Protein AF-A0A975FYS7-F1 (afdb_monomer_lite)

Sequence (66 aa):
MAREALATADYVVVIRSEPQGCVWIVEQGARRALSGSAPDAETAKRRGAFAAATLSSLEKIRRRRF

Structure (mmCIF, N/CA/C/O backbone):
data_AF-A0A975FYS7-F1
#
_entry.id   AF-A0A975FYS7-F1
#
loop_
_atom_site.group_PDB
_atom_site.id
_atom_site.type_symbol
_atom_site.label_atom_id
_atom_site.label_alt_id
_atom_site.label_comp_id
_atom_site.label_asym_id
_atom_site.label_entity_id
_atom_site.label_seq_id
_atom_site.pdbx_PDB_ins_code
_atom_site.Cartn_x
_atom_site.Cartn_y
_atom_site.Cartn_z
_atom_site.occupancy
_atom_site.B_iso_or_equiv
_atom_site.auth_seq_id
_atom_site.auth_comp_id
_atom_site.auth_asym_id
_atom_site.auth_atom_id
_atom_site.pdbx_PDB_model_num
ATOM 1 N N . MET A 1 1 ? -2.304 -8.593 -14.980 1.00 45.38 1 MET A N 1
ATOM 2 C CA . MET A 1 1 ? -1.990 -7.508 -14.023 1.00 45.38 1 MET A CA 1
ATOM 3 C C . MET A 1 1 ? -1.871 -8.128 -12.640 1.00 45.38 1 MET A C 1
ATOM 5 O O . MET A 1 1 ? -2.857 -8.680 -12.168 1.00 45.38 1 MET A O 1
ATOM 9 N N . ALA A 1 2 ? -0.683 -8.132 -12.034 1.00 46.44 2 ALA A N 1
ATOM 10 C CA . ALA A 1 2 ? -0.490 -8.692 -10.697 1.00 46.44 2 ALA A CA 1
ATOM 11 C C . ALA A 1 2 ? -0.962 -7.675 -9.646 1.00 46.44 2 ALA A C 1
ATOM 13 O O . ALA A 1 2 ? -0.481 -6.546 -9.622 1.00 46.44 2 ALA A O 1
ATOM 14 N N . ARG A 1 3 ? -1.946 -8.057 -8.825 1.00 50.66 3 ARG A N 1
ATOM 15 C CA . ARG A 1 3 ? -2.455 -7.267 -7.697 1.00 50.66 3 ARG A CA 1
ATOM 16 C C . ARG A 1 3 ? -1.926 -7.909 -6.421 1.00 50.66 3 ARG A C 1
ATOM 18 O O . ARG A 1 3 ? -2.452 -8.929 -5.995 1.00 50.66 3 ARG A O 1
ATOM 25 N N . GLU A 1 4 ? -0.903 -7.318 -5.821 1.00 58.25 4 GLU A N 1
ATOM 26 C CA . GLU A 1 4 ? -0.434 -7.721 -4.494 1.00 58.25 4 GLU A CA 1
ATOM 27 C C . GLU A 1 4 ? -1.054 -6.795 -3.449 1.00 58.25 4 GLU A C 1
ATOM 29 O O . GLU A 1 4 ? -0.929 -5.575 -3.552 1.00 58.25 4 GLU A O 1
ATOM 34 N N . ALA A 1 5 ? -1.766 -7.386 -2.488 1.00 56.00 5 ALA A N 1
ATOM 35 C CA . ALA A 1 5 ? -2.433 -6.681 -1.404 1.00 56.00 5 ALA A CA 1
ATOM 36 C C . ALA A 1 5 ? -1.726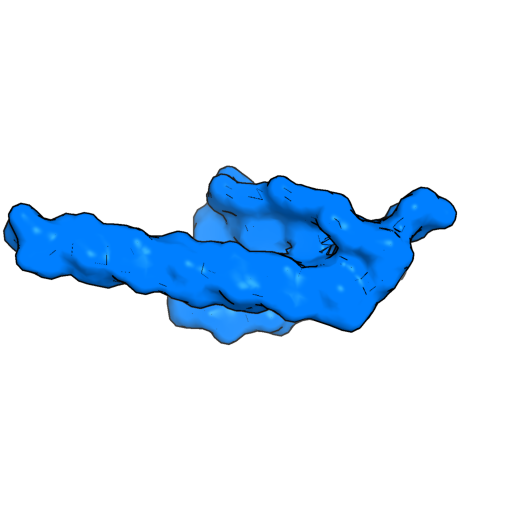 -6.991 -0.082 1.00 56.00 5 ALA A C 1
ATOM 38 O O . ALA A 1 5 ? -1.807 -8.109 0.422 1.00 56.00 5 ALA A O 1
ATOM 39 N N . LEU A 1 6 ? -1.041 -5.998 0.484 1.00 59.34 6 LEU A N 1
ATOM 40 C CA . LEU A 1 6 ? -0.579 -6.046 1.871 1.00 59.34 6 LEU A CA 1
ATOM 41 C C . LEU A 1 6 ? -1.678 -5.422 2.732 1.00 59.34 6 LEU A C 1
ATOM 43 O O . LEU A 1 6 ? -1.961 -4.229 2.608 1.00 59.34 6 LEU A O 1
ATOM 47 N N . ALA A 1 7 ? -2.335 -6.241 3.551 1.00 54.47 7 ALA A N 1
ATOM 48 C CA . ALA A 1 7 ? -3.388 -5.794 4.451 1.00 54.47 7 ALA A CA 1
ATOM 49 C C . ALA A 1 7 ? -2.802 -5.463 5.828 1.00 54.47 7 ALA A C 1
ATOM 51 O O . ALA A 1 7 ? -2.197 -6.307 6.486 1.00 54.47 7 ALA A O 1
ATOM 52 N N . THR A 1 8 ? -3.029 -4.234 6.278 1.00 57.78 8 THR A N 1
ATOM 53 C CA . THR A 1 8 ? -3.071 -3.899 7.709 1.00 57.78 8 THR A CA 1
ATOM 54 C C . THR A 1 8 ? -4.545 -3.734 8.088 1.00 57.78 8 THR A C 1
ATOM 56 O O . THR A 1 8 ? -5.354 -3.487 7.202 1.00 57.78 8 THR A O 1
ATOM 59 N N . ALA A 1 9 ? -4.920 -3.917 9.359 1.00 65.81 9 ALA A N 1
ATOM 60 C CA . ALA A 1 9 ? -6.311 -4.168 9.784 1.00 65.81 9 ALA A CA 1
ATOM 61 C C . ALA A 1 9 ? -7.404 -3.239 9.194 1.00 65.81 9 ALA A C 1
ATOM 63 O O . ALA A 1 9 ? -8.534 -3.688 9.031 1.00 65.81 9 ALA A O 1
ATOM 64 N N . ASP A 1 10 ? -7.070 -1.998 8.822 1.00 77.25 10 ASP A N 1
ATOM 65 C CA . ASP A 1 10 ? -7.998 -1.015 8.242 1.00 77.25 10 ASP A CA 1
ATOM 66 C C . ASP A 1 10 ? -7.610 -0.552 6.818 1.00 77.25 10 ASP A C 1
ATOM 68 O O . ASP A 1 10 ? -8.399 0.118 6.151 1.00 77.25 10 ASP A O 1
ATOM 72 N N . TYR A 1 11 ? -6.413 -0.902 6.329 1.00 85.62 11 TYR A N 1
ATOM 73 C CA . TYR A 1 11 ? -5.852 -0.363 5.087 1.00 85.62 11 TYR A CA 1
ATOM 74 C C . TYR A 1 11 ? -5.256 -1.441 4.183 1.00 85.62 11 TYR A C 1
ATOM 76 O O . TYR A 1 11 ? -4.463 -2.281 4.618 1.00 85.62 11 TYR A O 1
ATOM 84 N N . VAL A 1 12 ? -5.578 -1.353 2.893 1.00 89.88 12 VAL A N 1
ATOM 85 C CA . VAL A 1 12 ? -5.063 -2.222 1.831 1.00 89.88 12 VAL A CA 1
ATOM 86 C C . VAL A 1 12 ? -4.095 -1.439 0.959 1.00 89.88 12 VAL A C 1
ATOM 88 O O . VAL A 1 12 ? -4.435 -0.377 0.446 1.00 89.88 12 VAL A O 1
ATOM 91 N N . VAL A 1 13 ? -2.897 -1.980 0.753 1.00 89.62 13 VAL A N 1
ATOM 92 C CA . VAL A 1 13 ? -1.939 -1.432 -0.212 1.00 89.62 13 VAL A CA 1
ATOM 93 C C . VAL A 1 13 ? -2.096 -2.161 -1.539 1.00 89.62 13 VAL A C 1
ATOM 95 O O . VAL A 1 13 ? -1.886 -3.366 -1.597 1.00 89.62 13 VAL A O 1
ATOM 98 N N . VAL A 1 14 ? -2.432 -1.439 -2.602 1.00 90.75 14 VAL A N 1
ATOM 99 C CA . VAL A 1 14 ? -2.494 -1.937 -3.978 1.00 90.75 14 VAL A CA 1
ATOM 100 C C . VAL A 1 14 ? -1.298 -1.411 -4.749 1.00 90.75 14 VAL A C 1
ATOM 102 O O . VAL A 1 14 ? -1.082 -0.203 -4.813 1.00 90.75 14 VAL A O 1
ATOM 105 N N . ILE A 1 15 ? -0.551 -2.308 -5.383 1.00 91.81 15 ILE A N 1
ATOM 106 C CA . ILE A 1 15 ? 0.560 -1.940 -6.264 1.00 91.81 15 ILE A CA 1
ATOM 107 C C . ILE A 1 15 ? 0.171 -2.218 -7.706 1.00 91.81 15 ILE A C 1
ATOM 109 O O . ILE A 1 15 ? -0.407 -3.259 -8.021 1.00 91.81 15 ILE A O 1
ATOM 113 N N . ARG A 1 16 ? 0.481 -1.265 -8.580 1.00 90.31 16 ARG A N 1
ATOM 114 C CA . ARG A 1 16 ? 0.292 -1.355 -10.023 1.00 90.31 16 ARG A CA 1
ATOM 115 C C . ARG A 1 16 ? 1.622 -1.089 -10.700 1.00 90.31 16 ARG A C 1
ATOM 117 O O . ARG A 1 16 ? 2.227 -0.046 -10.479 1.00 90.31 16 ARG A O 1
ATOM 124 N N . SER A 1 17 ? 2.061 -2.025 -11.526 1.00 88.88 17 SER A N 1
ATOM 125 C CA . SER A 1 17 ? 3.190 -1.796 -12.422 1.00 88.88 17 SER A CA 1
ATOM 126 C C . SER A 1 17 ? 2.715 -1.010 -13.639 1.00 88.88 17 SER A C 1
ATOM 128 O O . SER A 1 17 ? 1.713 -1.366 -14.259 1.00 88.88 17 SER A O 1
ATOM 130 N N . GLU A 1 18 ? 3.442 0.046 -13.971 1.00 87.12 18 GLU A N 1
ATOM 131 C CA . GLU A 1 18 ? 3.235 0.905 -15.130 1.00 87.12 18 GLU A CA 1
ATOM 132 C C . GLU A 1 18 ? 4.502 0.911 -16.005 1.00 87.12 18 GLU A C 1
ATOM 134 O O . GLU A 1 18 ? 5.580 0.546 -15.534 1.00 87.12 18 GLU A O 1
ATOM 139 N N . PRO A 1 19 ? 4.426 1.337 -17.279 1.00 82.94 19 PRO A N 1
ATOM 140 C CA . PRO A 1 19 ? 5.591 1.341 -18.168 1.00 82.94 19 PRO A CA 1
ATOM 141 C C . PRO A 1 19 ? 6.772 2.181 -17.655 1.00 82.94 19 PRO A C 1
ATOM 143 O O . PRO A 1 19 ? 7.910 1.938 -18.037 1.00 82.94 19 PRO A O 1
ATOM 146 N N . GLN A 1 20 ? 6.499 3.175 -16.805 1.00 84.88 20 GLN A N 1
ATOM 147 C CA . GLN A 1 20 ? 7.483 4.140 -16.299 1.00 84.88 20 GLN A CA 1
ATOM 148 C C . GLN A 1 20 ? 7.869 3.898 -14.828 1.00 84.88 20 GLN A C 1
ATOM 150 O O . GLN A 1 20 ? 8.586 4.705 -14.242 1.00 84.88 20 GLN A O 1
ATOM 155 N N . GLY A 1 21 ? 7.376 2.821 -14.207 1.00 90.19 21 GLY A N 1
ATOM 156 C CA . GLY A 1 21 ? 7.631 2.527 -12.798 1.00 90.19 21 GLY A CA 1
ATOM 157 C C . GLY A 1 21 ? 6.486 1.771 -12.136 1.00 90.19 21 GLY A C 1
ATOM 158 O O . GLY A 1 21 ? 5.754 1.018 -12.765 1.00 90.19 21 GLY A O 1
ATOM 159 N N . CYS A 1 22 ? 6.323 1.950 -10.835 1.00 92.25 22 CYS A N 1
ATOM 160 C CA . CYS A 1 22 ? 5.251 1.344 -10.059 1.00 92.25 22 CYS A CA 1
ATOM 161 C C . CYS A 1 22 ? 4.485 2.414 -9.287 1.00 92.25 22 CYS A C 1
ATOM 163 O O . CYS A 1 22 ? 5.068 3.320 -8.697 1.00 92.25 22 CYS A O 1
ATOM 165 N N . VAL A 1 23 ? 3.170 2.276 -9.231 1.00 93.88 23 VAL A N 1
ATOM 166 C CA . VAL A 1 23 ? 2.293 3.099 -8.402 1.00 93.88 23 VAL A CA 1
ATOM 167 C C . VAL A 1 23 ? 1.801 2.258 -7.240 1.00 93.88 23 VAL A C 1
ATOM 169 O O . VAL A 1 23 ? 1.388 1.114 -7.418 1.00 93.88 23 VAL A O 1
ATOM 172 N N . TRP A 1 24 ? 1.834 2.824 -6.041 1.00 93.44 24 TRP A N 1
ATOM 173 C CA . TRP A 1 24 ? 1.232 2.247 -4.848 1.00 93.44 24 TRP A CA 1
ATOM 174 C C . TRP A 1 24 ? 0.058 3.116 -4.404 1.00 93.44 24 TRP A C 1
ATOM 176 O O . TRP A 1 24 ? 0.100 4.345 -4.469 1.00 93.44 24 TRP A O 1
ATOM 186 N N . ILE A 1 25 ? -1.014 2.470 -3.967 1.00 94.12 25 ILE A N 1
ATOM 187 C CA . ILE A 1 25 ? -2.255 3.103 -3.530 1.00 94.12 25 ILE A CA 1
ATOM 188 C C . ILE A 1 25 ? -2.623 2.477 -2.193 1.00 94.12 25 ILE A C 1
ATOM 190 O O . ILE A 1 25 ? -2.665 1.259 -2.078 1.00 94.12 25 ILE A O 1
ATOM 194 N N . VAL A 1 26 ? -2.885 3.300 -1.187 1.00 93.00 26 VAL A N 1
ATOM 195 C CA . VAL A 1 26 ? -3.438 2.874 0.095 1.00 93.00 26 VAL A CA 1
ATOM 196 C C . VAL A 1 26 ? -4.934 3.155 0.083 1.00 93.00 26 VAL A C 1
ATOM 198 O O . VAL A 1 26 ? -5.362 4.296 -0.105 1.00 93.00 26 VAL A O 1
ATOM 201 N N . GLU A 1 27 ? -5.729 2.114 0.279 1.00 92.00 27 GLU A N 1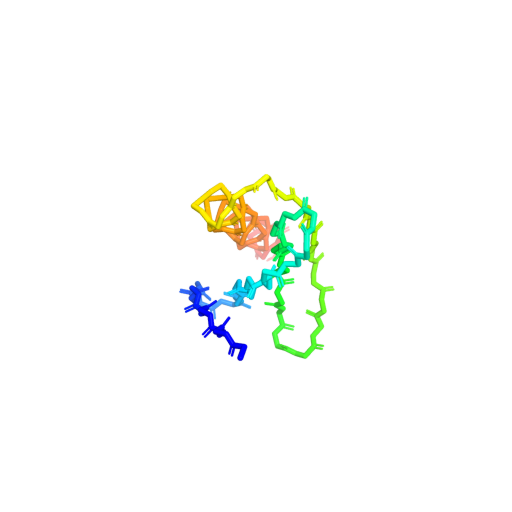
ATOM 202 C CA . GLU A 1 27 ? -7.189 2.153 0.296 1.00 92.00 27 GLU A CA 1
ATOM 203 C C . GLU A 1 27 ? -7.709 1.826 1.700 1.00 92.00 27 GLU A C 1
ATOM 205 O O . GLU A 1 27 ? -7.167 0.957 2.378 1.00 92.00 27 GLU A O 1
ATOM 210 N N . GLN A 1 28 ? -8.765 2.516 2.129 1.00 87.88 28 GLN A N 1
ATOM 211 C CA . GLN A 1 28 ? -9.548 2.209 3.328 1.00 87.88 28 GLN A CA 1
ATOM 212 C C . GLN A 1 28 ? -10.964 1.848 2.869 1.00 87.88 28 GLN A C 1
ATOM 214 O O . GLN A 1 28 ? -11.731 2.716 2.438 1.00 87.88 28 GLN A O 1
ATOM 219 N N . GLY A 1 29 ? -11.303 0.558 2.877 1.00 83.88 29 GLY A N 1
ATOM 220 C CA . GLY A 1 29 ? -12.527 0.073 2.231 1.00 83.88 29 GLY A CA 1
ATOM 221 C C . GLY A 1 29 ? -12.549 0.416 0.734 1.00 83.88 29 GLY A C 1
ATOM 222 O O . GLY A 1 29 ? -11.644 0.036 -0.001 1.00 83.88 29 GLY A O 1
ATOM 223 N N . ALA A 1 30 ? -13.570 1.153 0.281 1.00 78.69 30 ALA A N 1
ATOM 22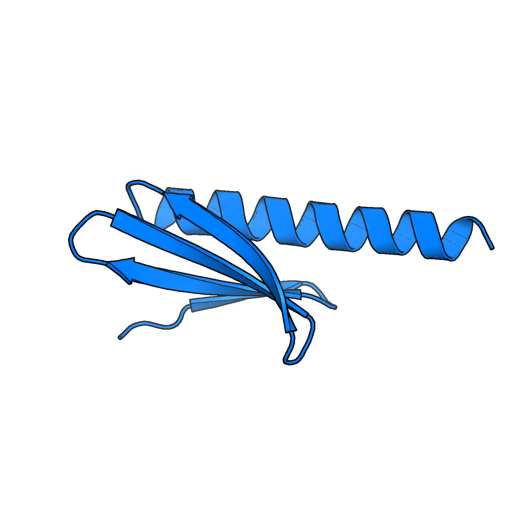4 C CA . ALA A 1 30 ? -13.713 1.588 -1.116 1.00 78.69 30 ALA A CA 1
ATOM 225 C C . ALA A 1 30 ? -13.077 2.962 -1.423 1.00 78.69 30 ALA A C 1
ATOM 227 O O . ALA A 1 30 ? -13.178 3.455 -2.547 1.00 78.69 30 ALA A O 1
ATOM 228 N N . ARG A 1 31 ? -12.450 3.617 -0.434 1.00 86.19 31 ARG A N 1
ATOM 229 C CA . ARG A 1 31 ? -11.892 4.967 -0.586 1.00 86.19 31 ARG A CA 1
ATOM 230 C C . ARG A 1 31 ? -10.372 4.923 -0.705 1.00 86.19 31 ARG A C 1
ATOM 232 O O . ARG A 1 31 ? -9.695 4.353 0.145 1.00 86.19 31 ARG A O 1
ATOM 239 N N . ARG A 1 32 ? -9.823 5.621 -1.703 1.00 89.12 32 ARG A N 1
ATOM 240 C CA . ARG A 1 32 ? -8.380 5.895 -1.779 1.00 89.12 32 ARG A CA 1
ATOM 241 C C . ARG A 1 32 ? -7.992 6.895 -0.693 1.00 89.12 32 ARG A C 1
ATOM 243 O O . ARG A 1 32 ? -8.497 8.017 -0.684 1.00 89.12 32 ARG A O 1
ATOM 250 N N . ALA A 1 33 ? -7.120 6.470 0.213 1.00 90.12 33 ALA A N 1
ATOM 251 C CA . ALA A 1 33 ? -6.608 7.288 1.305 1.00 90.12 33 ALA A CA 1
ATOM 252 C C . ALA A 1 33 ? -5.311 8.005 0.908 1.00 90.12 33 ALA A C 1
ATOM 254 O O . ALA A 1 33 ? -5.149 9.186 1.205 1.00 90.12 33 ALA A O 1
ATOM 255 N N . LEU A 1 34 ? -4.405 7.308 0.214 1.00 91.94 34 LEU A N 1
ATOM 256 C CA . LEU A 1 34 ? -3.136 7.866 -0.256 1.00 91.94 34 LEU A CA 1
ATOM 257 C C . LEU A 1 34 ? -2.662 7.143 -1.518 1.00 91.94 34 LEU A C 1
ATOM 259 O O . LEU A 1 34 ? -3.018 5.992 -1.750 1.00 91.94 34 LEU A O 1
ATOM 263 N N . SER A 1 35 ? -1.829 7.787 -2.324 1.00 93.75 35 SER A N 1
ATOM 264 C CA . SER A 1 35 ? -1.137 7.134 -3.433 1.00 93.75 35 SER A CA 1
ATOM 265 C C . SER A 1 35 ? 0.197 7.803 -3.717 1.00 93.75 35 SER A C 1
ATOM 267 O O . SER A 1 35 ? 0.377 8.983 -3.418 1.00 93.75 35 SER A O 1
ATOM 269 N N . GLY A 1 36 ? 1.102 7.072 -4.355 1.00 93.62 36 GLY A N 1
ATOM 270 C CA . GLY A 1 36 ? 2.356 7.620 -4.846 1.00 93.62 36 GLY A CA 1
ATOM 271 C C . GLY A 1 36 ? 3.023 6.719 -5.873 1.00 93.62 36 GLY A C 1
ATOM 272 O O . GLY A 1 36 ? 2.599 5.589 -6.109 1.00 93.62 36 GLY A O 1
ATOM 273 N N . SER A 1 37 ? 4.099 7.232 -6.459 1.00 93.38 37 SER A N 1
ATOM 274 C CA . SER A 1 37 ? 4.904 6.517 -7.450 1.00 93.38 37 SER A CA 1
ATOM 275 C C . SER A 1 37 ? 6.241 6.068 -6.855 1.00 93.38 37 SER A C 1
ATOM 277 O O . SER A 1 37 ? 6.741 6.628 -5.871 1.00 93.38 37 SER A O 1
ATOM 279 N N . ALA A 1 38 ? 6.811 5.027 -7.445 1.00 92.38 38 ALA A N 1
ATOM 280 C CA . ALA A 1 38 ? 8.090 4.430 -7.106 1.00 92.38 38 ALA A CA 1
ATOM 281 C C . ALA A 1 38 ? 8.764 3.891 -8.382 1.00 92.38 38 ALA A C 1
ATOM 283 O O . ALA A 1 38 ? 8.063 3.505 -9.316 1.00 92.38 38 ALA A O 1
ATOM 284 N N . PRO A 1 39 ? 10.104 3.849 -8.437 1.00 92.12 39 PRO A N 1
ATOM 285 C CA . PRO A 1 39 ? 10.820 3.342 -9.608 1.00 92.12 39 PRO A CA 1
ATOM 286 C C . PRO A 1 39 ? 10.640 1.828 -9.803 1.00 92.12 39 PRO A C 1
ATOM 288 O O . PRO A 1 39 ? 10.639 1.350 -10.932 1.00 92.12 39 PRO A O 1
ATOM 291 N N . ASP A 1 40 ? 10.437 1.079 -8.719 1.00 91.62 40 ASP A N 1
ATOM 292 C CA . ASP A 1 40 ? 10.343 -0.378 -8.729 1.00 91.62 40 ASP A CA 1
ATOM 293 C C . ASP A 1 40 ? 9.268 -0.898 -7.756 1.00 91.62 40 ASP A C 1
ATOM 295 O O . ASP A 1 40 ? 8.771 -0.181 -6.876 1.00 91.62 40 ASP A O 1
ATOM 299 N N . ALA A 1 41 ? 8.897 -2.169 -7.926 1.00 89.25 41 ALA A N 1
ATOM 300 C CA . ALA A 1 41 ? 7.836 -2.803 -7.152 1.00 89.25 41 ALA A CA 1
ATOM 301 C C . ALA A 1 41 ? 8.202 -2.988 -5.670 1.00 89.25 41 ALA A C 1
ATOM 303 O O . ALA A 1 41 ? 7.318 -2.906 -4.819 1.00 89.25 41 ALA A O 1
ATOM 304 N N . GLU A 1 42 ? 9.476 -3.210 -5.332 1.00 91.19 42 GLU A N 1
ATOM 305 C CA . GLU A 1 42 ? 9.910 -3.369 -3.940 1.00 91.19 42 GLU A CA 1
ATOM 306 C C . GLU A 1 42 ? 9.807 -2.037 -3.187 1.00 91.19 42 GLU A C 1
ATOM 308 O O . GLU A 1 42 ? 9.241 -1.967 -2.091 1.00 91.19 42 GLU A O 1
ATOM 313 N N . THR A 1 43 ? 10.255 -0.950 -3.811 1.00 93.19 43 THR A N 1
ATOM 314 C CA . THR A 1 43 ? 10.105 0.407 -3.291 1.00 93.19 43 THR A CA 1
ATOM 315 C C . THR A 1 43 ? 8.629 0.784 -3.167 1.00 93.19 43 THR A C 1
ATOM 317 O O . THR A 1 43 ? 8.234 1.369 -2.155 1.00 93.19 43 THR A O 1
ATOM 320 N N . ALA A 1 44 ? 7.787 0.414 -4.140 1.00 92.69 44 ALA A N 1
ATOM 321 C CA . ALA A 1 44 ? 6.339 0.618 -4.065 1.00 92.69 44 ALA A CA 1
ATOM 322 C C . ALA A 1 44 ? 5.717 -0.124 -2.868 1.00 92.69 44 ALA A C 1
ATOM 324 O O . ALA A 1 44 ? 4.944 0.474 -2.116 1.00 92.69 44 ALA A O 1
ATOM 325 N N . LYS A 1 45 ? 6.108 -1.389 -2.636 1.00 90.44 45 LYS A N 1
ATOM 326 C CA . LYS A 1 45 ? 5.691 -2.181 -1.463 1.00 90.44 45 LYS A CA 1
ATOM 327 C C . LYS A 1 45 ? 6.075 -1.488 -0.165 1.00 90.44 45 LYS A C 1
ATOM 329 O O . LYS 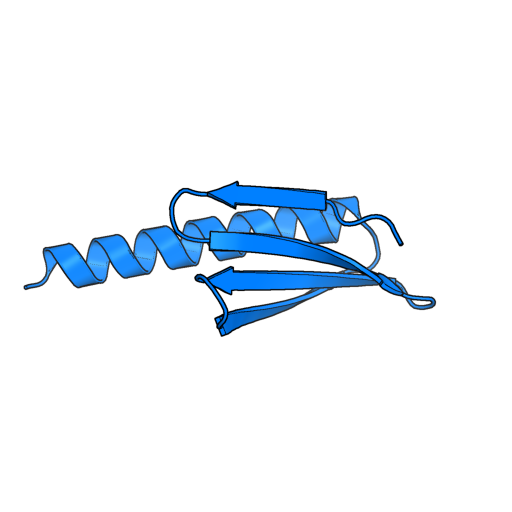A 1 45 ? 5.214 -1.271 0.683 1.00 90.44 45 LYS A O 1
ATOM 334 N N . ARG A 1 46 ? 7.347 -1.104 -0.018 1.00 92.50 46 ARG A N 1
ATOM 335 C CA . ARG A 1 46 ? 7.856 -0.467 1.207 1.00 92.50 46 ARG A CA 1
ATOM 336 C C . ARG A 1 46 ? 7.163 0.863 1.489 1.00 92.50 46 ARG A C 1
ATOM 338 O O . ARG A 1 46 ? 6.722 1.087 2.613 1.00 92.50 46 ARG A O 1
ATOM 345 N N . ARG A 1 47 ? 7.023 1.724 0.476 1.00 93.69 47 ARG A N 1
ATOM 346 C CA . ARG A 1 47 ? 6.368 3.036 0.616 1.00 93.69 47 ARG A CA 1
ATOM 347 C C . ARG A 1 47 ? 4.884 2.900 0.936 1.00 93.69 47 ARG A C 1
ATOM 349 O O . ARG A 1 47 ? 4.406 3.561 1.853 1.00 93.69 47 ARG A O 1
ATOM 356 N N . GLY A 1 48 ? 4.178 2.014 0.235 1.00 92.62 48 GLY A N 1
ATOM 357 C CA . GLY A 1 48 ? 2.766 1.755 0.494 1.00 92.62 48 GLY A CA 1
ATOM 358 C C . GLY A 1 48 ? 2.516 1.156 1.878 1.00 92.62 48 GLY A C 1
ATOM 359 O O . GLY A 1 48 ? 1.628 1.622 2.589 1.00 92.62 48 GLY A O 1
ATOM 360 N N . ALA A 1 49 ? 3.330 0.185 2.306 1.00 90.81 49 ALA A N 1
ATOM 361 C CA . ALA A 1 49 ? 3.236 -0.405 3.642 1.00 90.81 49 ALA A CA 1
ATOM 362 C C . ALA A 1 49 ? 3.520 0.623 4.746 1.00 90.81 49 ALA A C 1
ATOM 364 O O . ALA A 1 49 ? 2.772 0.699 5.722 1.00 90.81 49 ALA A O 1
ATOM 365 N N . PHE A 1 50 ? 4.556 1.451 4.571 1.00 90.88 50 PHE A N 1
ATOM 366 C CA . PHE A 1 50 ? 4.861 2.539 5.497 1.00 90.88 50 PHE A CA 1
ATOM 367 C C . PHE A 1 50 ? 3.687 3.518 5.607 1.00 90.88 50 PHE A C 1
ATOM 369 O O . PHE A 1 50 ? 3.225 3.797 6.710 1.00 90.88 50 PHE A O 1
ATOM 376 N N . ALA A 1 51 ? 3.140 3.966 4.475 1.00 91.62 51 ALA A N 1
ATOM 377 C CA . ALA A 1 51 ? 1.988 4.859 4.445 1.00 91.62 51 ALA A CA 1
ATOM 378 C C . ALA A 1 51 ? 0.752 4.271 5.147 1.00 91.62 51 ALA A C 1
ATOM 380 O O . ALA A 1 51 ? 0.117 4.961 5.944 1.00 91.62 51 ALA A O 1
ATOM 381 N N . ALA A 1 52 ? 0.426 3.001 4.894 1.00 90.56 52 ALA A N 1
ATOM 382 C CA . ALA A 1 52 ? -0.682 2.319 5.561 1.00 90.56 52 ALA A CA 1
ATOM 383 C C . ALA A 1 52 ? -0.480 2.248 7.087 1.00 90.56 52 ALA A C 1
ATOM 385 O O . ALA A 1 52 ? -1.397 2.552 7.852 1.00 90.56 52 ALA A O 1
ATOM 386 N N . ALA A 1 53 ? 0.737 1.932 7.543 1.00 89.31 53 ALA A N 1
ATOM 387 C CA . ALA A 1 53 ? 1.076 1.910 8.965 1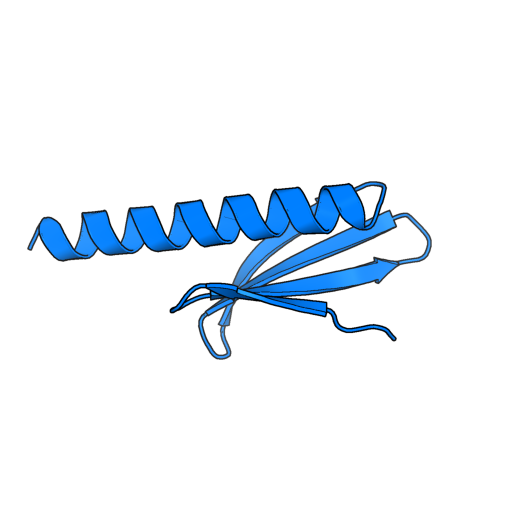.00 89.31 53 ALA A CA 1
ATOM 388 C C . ALA A 1 53 ? 0.988 3.304 9.614 1.00 89.31 53 ALA A C 1
ATOM 390 O O . ALA A 1 53 ? 0.471 3.439 10.730 1.00 89.31 53 ALA A O 1
ATOM 391 N N . THR A 1 54 ? 1.450 4.350 8.920 1.00 90.62 54 THR A N 1
ATOM 392 C CA . THR A 1 54 ? 1.329 5.740 9.376 1.00 90.62 54 THR A CA 1
ATOM 393 C C . THR A 1 54 ? -0.135 6.144 9.514 1.00 90.62 54 THR A C 1
ATOM 395 O O . THR A 1 54 ? -0.518 6.660 10.562 1.00 90.62 54 THR A O 1
ATOM 398 N N . LEU A 1 55 ? -0.969 5.864 8.507 1.00 89.00 55 LEU A N 1
ATOM 399 C CA . LEU A 1 55 ? -2.399 6.180 8.543 1.00 89.00 55 LEU A CA 1
ATOM 400 C C . LEU A 1 55 ? -3.112 5.452 9.689 1.00 89.00 55 LEU A C 1
ATOM 402 O O . LEU A 1 55 ? -3.786 6.097 10.489 1.00 89.00 55 LEU A O 1
ATOM 406 N N . SER A 1 56 ? -2.866 4.149 9.857 1.00 87.19 56 SER A N 1
ATOM 407 C CA . SER A 1 56 ? -3.401 3.378 10.990 1.00 87.19 56 SER A CA 1
ATOM 408 C C . SER A 1 56 ? -2.984 3.967 12.344 1.00 87.19 56 SER A C 1
ATOM 410 O O . SER A 1 56 ? -3.788 4.051 13.274 1.00 87.19 56 SER A O 1
ATOM 412 N N . SER A 1 57 ? -1.738 4.431 12.470 1.00 88.25 57 SER A N 1
ATOM 413 C CA . SER A 1 57 ? -1.249 5.059 13.704 1.00 88.25 57 SER A CA 1
ATOM 414 C C . SER A 1 57 ? -1.921 6.409 13.970 1.00 88.25 57 SER A C 1
ATOM 416 O O . SER A 1 57 ? -2.327 6.678 15.101 1.00 88.25 57 SER A O 1
ATOM 418 N N . LEU A 1 58 ? -2.097 7.236 12.935 1.00 87.56 58 LEU A N 1
ATOM 419 C CA . LEU A 1 58 ? -2.801 8.516 13.034 1.00 87.56 58 LEU A CA 1
ATOM 420 C C . LEU A 1 58 ? -4.270 8.325 13.426 1.00 87.56 58 LEU A C 1
ATOM 422 O O . LEU A 1 58 ? -4.769 9.047 14.290 1.00 87.56 58 LEU A O 1
ATOM 426 N N . GLU A 1 59 ? -4.953 7.328 12.861 1.00 86.38 59 GLU A N 1
ATOM 427 C CA . GLU A 1 59 ? -6.323 6.992 13.256 1.00 86.38 59 GLU A CA 1
ATOM 428 C C . GLU A 1 59 ? -6.410 6.553 14.719 1.00 86.38 59 GLU A C 1
ATOM 430 O O . GLU A 1 59 ? -7.295 7.011 15.442 1.00 86.38 59 GLU A O 1
ATOM 435 N N . LYS A 1 60 ? -5.475 5.718 15.191 1.00 86.00 60 LYS A N 1
ATOM 436 C CA . LYS A 1 60 ? -5.408 5.312 16.605 1.00 86.00 60 LYS A CA 1
ATOM 437 C C . LYS A 1 60 ? -5.202 6.508 17.531 1.00 86.00 60 LYS A C 1
ATOM 439 O O . LYS A 1 60 ? -5.869 6.593 18.559 1.00 86.00 60 LYS A O 1
ATOM 444 N N . ILE A 1 61 ? -4.322 7.444 17.169 1.00 87.81 61 ILE A N 1
ATOM 445 C CA . ILE A 1 61 ? -4.116 8.684 17.932 1.00 87.81 61 ILE A CA 1
ATOM 446 C C . ILE A 1 61 ? -5.405 9.509 17.954 1.00 87.81 61 ILE A C 1
ATOM 448 O O . ILE A 1 61 ? -5.819 9.961 19.021 1.00 87.81 61 ILE A O 1
ATOM 452 N N . ARG A 1 62 ? -6.081 9.655 16.806 1.00 83.25 62 ARG A N 1
ATOM 453 C CA . ARG A 1 62 ? -7.358 10.375 16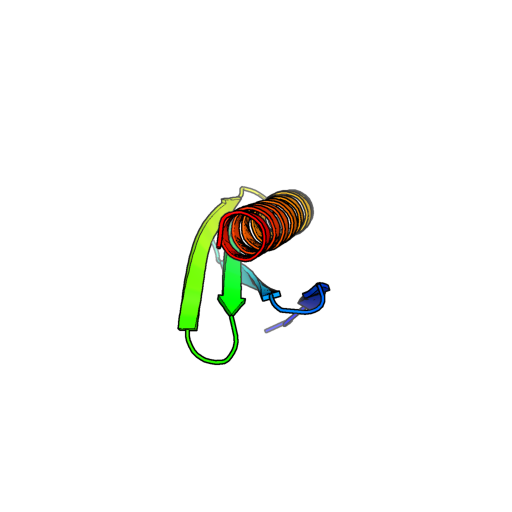.717 1.00 83.25 62 ARG A CA 1
ATOM 454 C C . ARG A 1 62 ? -8.427 9.756 17.618 1.00 83.25 62 ARG A C 1
ATOM 456 O O . ARG A 1 62 ? -9.129 10.496 18.295 1.00 83.25 62 ARG A O 1
ATOM 463 N N . ARG A 1 63 ? -8.527 8.421 17.651 1.00 81.75 63 ARG A N 1
ATOM 464 C CA . ARG A 1 63 ? -9.487 7.676 18.488 1.00 81.75 63 ARG A CA 1
ATOM 465 C C . ARG A 1 63 ? -9.169 7.725 19.985 1.00 81.75 63 ARG A C 1
ATOM 467 O O . ARG A 1 63 ? -10.072 7.523 20.774 1.00 81.75 63 ARG A O 1
ATOM 474 N N . ARG A 1 64 ? -7.914 7.960 20.387 1.00 79.12 64 ARG A N 1
ATOM 475 C CA . ARG A 1 64 ? -7.528 8.102 21.807 1.00 79.12 64 ARG A CA 1
ATOM 476 C C . ARG A 1 64 ? -7.752 9.503 22.369 1.00 79.12 64 ARG A C 1
ATOM 478 O O . ARG A 1 64 ? -7.699 9.675 23.580 1.00 79.12 64 ARG A O 1
ATOM 485 N N . ARG A 1 65 ? -7.907 10.509 21.506 1.00 66.00 65 ARG A N 1
ATOM 486 C CA . ARG A 1 65 ? -8.019 11.916 21.916 1.00 66.00 65 ARG A CA 1
ATOM 487 C C . ARG A 1 65 ? -9.464 12.360 22.180 1.00 66.00 65 ARG A C 1
ATOM 489 O O . ARG A 1 65 ? -9.671 13.538 22.447 1.00 66.00 65 ARG A O 1
ATOM 496 N N . PHE A 1 66 ? -10.423 11.440 22.104 1.00 50.91 66 PHE A N 1
ATOM 497 C CA . PHE A 1 66 ? -11.841 11.659 22.373 1.00 50.91 66 PHE A CA 1
ATOM 498 C C . PHE A 1 66 ? -12.397 10.495 23.180 1.00 50.91 66 PHE A C 1
ATOM 500 O O . PHE A 1 66 ? -12.094 9.343 22.796 1.00 50.91 66 PHE A O 1
#

Organism: NCBI:txid2823693

Secondary structure (DSSP, 8-state):
----EEEETTEEEEEEEETTEEEEEEEETTEEEEEEEESSHHHHHHHHHHHHHHHHHHHHHHHH--

Foldseek 3Di:
DDWDWDDDPQWTWTWDADPQFIKIFIDGVPDTPDIDTDRYDVRSVVVNVVVNVVVVVVVVVVVVVD

pLDDT: mean 83.63, std 13.35, range [45.38, 94.12]

Radius of gyration: 12.45 Å; chains: 1; bounding box: 24×21×40 Å